Protein AF-A0A1F2TD31-F1 (afdb_monomer_lite)

Structure (mmCIF, N/CA/C/O backbone):
data_AF-A0A1F2TD31-F1
#
_entry.id   AF-A0A1F2TD31-F1
#
loop_
_atom_site.group_PDB
_atom_site.id
_atom_site.type_symbol
_atom_site.label_atom_id
_atom_site.label_alt_id
_atom_site.label_comp_id
_atom_site.label_asym_id
_atom_site.label_entity_id
_atom_site.label_seq_id
_atom_site.pdbx_PDB_ins_code
_atom_site.Cartn_x
_atom_site.Cartn_y
_atom_site.Cartn_z
_atom_site.occupancy
_atom_site.B_iso_or_equiv
_atom_site.auth_seq_id
_atom_site.auth_comp_id
_atom_site.auth_asym_id
_atom_site.auth_atom_id
_atom_site.pdbx_PDB_model_num
ATOM 1 N N . MET A 1 1 ? -26.743 19.523 2.102 1.00 40.31 1 MET A N 1
ATOM 2 C CA . MET A 1 1 ? -26.067 19.024 3.312 1.00 40.31 1 MET A CA 1
ATOM 3 C C . MET A 1 1 ? -25.714 17.594 2.961 1.00 40.31 1 MET A C 1
ATOM 5 O O . MET A 1 1 ? -26.632 16.819 2.747 1.00 40.31 1 MET A O 1
ATOM 9 N N . VAL A 1 2 ? -24.454 17.330 2.618 1.00 46.53 2 VAL A N 1
ATOM 10 C CA . VAL A 1 2 ? -24.025 15.978 2.235 1.00 46.53 2 VAL A CA 1
ATOM 11 C C . VAL A 1 2 ? -23.731 15.290 3.556 1.00 46.53 2 VAL A C 1
ATOM 13 O O . VAL A 1 2 ? -22.834 15.746 4.262 1.00 46.53 2 VAL A O 1
ATOM 16 N N . ASP A 1 3 ? -24.547 14.310 3.936 1.00 44.25 3 ASP A N 1
ATOM 17 C CA . ASP A 1 3 ? -24.239 13.458 5.081 1.00 4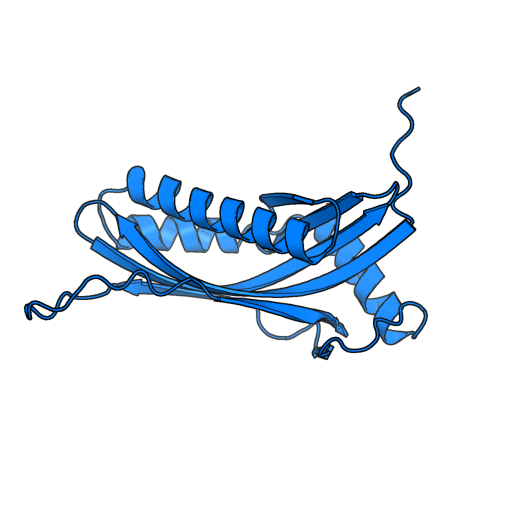4.25 3 ASP A CA 1
ATOM 18 C C . ASP A 1 3 ? -22.926 12.751 4.761 1.00 44.25 3 ASP A C 1
ATOM 20 O O . ASP A 1 3 ? -22.848 11.926 3.849 1.00 44.25 3 ASP A O 1
ATOM 24 N N . THR A 1 4 ? -21.859 13.156 5.443 1.00 50.69 4 THR A N 1
ATOM 25 C CA . THR A 1 4 ? -20.603 12.420 5.403 1.00 50.69 4 THR A CA 1
ATOM 26 C C . THR A 1 4 ? -20.882 11.070 6.061 1.00 50.69 4 THR A C 1
ATOM 28 O O . THR A 1 4 ? -21.328 11.074 7.212 1.00 50.69 4 THR A O 1
ATOM 31 N N . PRO A 1 5 ? -20.660 9.935 5.373 1.00 55.16 5 PRO A N 1
ATOM 32 C CA . PRO A 1 5 ? -20.854 8.625 5.978 1.00 55.16 5 PRO A CA 1
ATOM 33 C C . PRO A 1 5 ? -20.050 8.542 7.276 1.00 55.16 5 PRO A C 1
ATOM 35 O O . PRO A 1 5 ? -18.899 8.994 7.345 1.00 55.16 5 PRO A O 1
ATOM 38 N N . THR A 1 6 ? -20.682 8.036 8.333 1.00 57.16 6 THR A N 1
ATOM 39 C CA . THR A 1 6 ? -20.047 8.002 9.652 1.00 57.16 6 THR A CA 1
ATOM 40 C C . THR A 1 6 ? -19.147 6.775 9.688 1.00 57.16 6 THR A C 1
ATOM 42 O O . THR A 1 6 ? -19.596 5.652 9.906 1.00 57.16 6 THR A O 1
ATOM 45 N N . MET A 1 7 ? -17.857 6.983 9.428 1.00 67.00 7 MET A N 1
ATOM 46 C CA . MET A 1 7 ? -16.847 5.935 9.568 1.00 67.00 7 MET A CA 1
ATOM 47 C C . MET A 1 7 ? -16.665 5.642 11.059 1.00 67.00 7 MET A C 1
ATOM 49 O O . MET A 1 7 ? -16.053 6.417 11.793 1.00 67.00 7 MET A O 1
ATOM 53 N N . ASN A 1 8 ? -17.237 4.533 11.518 1.00 77.44 8 ASN A N 1
ATOM 54 C CA . ASN A 1 8 ? -17.338 4.199 12.938 1.00 77.44 8 ASN A CA 1
ATOM 55 C C . ASN A 1 8 ? -16.076 3.529 13.484 1.00 77.44 8 ASN A C 1
ATOM 57 O O . ASN A 1 8 ? -15.897 3.455 14.702 1.00 77.44 8 ASN A O 1
ATOM 61 N N . ARG A 1 9 ? -15.199 3.028 12.609 1.00 90.56 9 ARG A N 1
ATOM 62 C CA . ARG A 1 9 ? -13.981 2.340 13.030 1.00 90.56 9 ARG A CA 1
ATOM 63 C C . ARG A 1 9 ? -12.859 2.520 12.022 1.00 90.56 9 ARG A C 1
ATOM 65 O O . ARG A 1 9 ? -13.024 2.210 10.850 1.00 90.56 9 ARG A O 1
ATOM 72 N N . GLN A 1 10 ? -11.705 2.968 12.502 1.00 94.75 10 GLN A N 1
ATOM 73 C CA . GLN A 1 10 ? -10.478 3.089 11.720 1.00 94.75 10 GLN A CA 1
ATOM 74 C C . GLN A 1 10 ? -9.455 2.075 12.229 1.00 94.75 10 GLN A C 1
ATOM 76 O O . GLN A 1 10 ? -9.205 2.003 13.428 1.00 94.75 10 GLN A O 1
ATOM 81 N N . ILE A 1 11 ? -8.884 1.278 11.333 1.00 95.44 11 ILE A N 1
ATOM 82 C CA . ILE A 1 11 ? -7.982 0.171 11.643 1.00 95.44 11 ILE A CA 1
ATOM 83 C C . ILE A 1 11 ? -6.646 0.405 10.923 1.00 95.44 11 ILE A C 1
ATOM 85 O O . ILE A 1 11 ? -6.623 0.469 9.688 1.00 95.44 11 ILE A O 1
ATOM 89 N N . PRO A 1 12 ? -5.520 0.503 11.654 1.00 97.12 12 PRO A N 1
ATOM 90 C CA . PRO A 1 12 ? -4.225 0.740 11.043 1.00 97.12 12 PRO A CA 1
ATOM 91 C C . PRO A 1 12 ? -3.648 -0.592 10.559 1.00 97.12 12 PRO A C 1
ATOM 93 O O . PRO A 1 12 ? -3.314 -1.475 11.353 1.00 97.12 12 PRO A O 1
ATOM 96 N N . LEU A 1 13 ? -3.531 -0.759 9.245 1.00 96.12 13 LEU A N 1
ATOM 97 C CA . LEU A 1 13 ? -3.000 -1.978 8.648 1.00 96.12 13 LEU A CA 1
ATOM 98 C C . LEU A 1 13 ? -1.623 -1.734 8.030 1.00 96.12 13 LEU A C 1
ATOM 100 O O . LEU A 1 13 ? -1.326 -0.683 7.457 1.00 96.12 13 LEU A O 1
ATOM 104 N N . LEU A 1 14 ? -0.789 -2.760 8.110 1.00 95.44 14 LEU A N 1
ATOM 105 C CA . LEU A 1 14 ? 0.403 -2.927 7.292 1.00 95.44 14 LEU A CA 1
ATOM 106 C C . LEU A 1 14 ? 0.051 -3.932 6.203 1.00 95.44 14 LEU A C 1
ATOM 108 O O . LEU A 1 14 ? -0.589 -4.938 6.503 1.00 95.44 14 LEU A O 1
ATOM 112 N N . PHE A 1 15 ? 0.468 -3.690 4.962 1.00 93.25 15 PHE A N 1
ATOM 113 C CA . PHE A 1 15 ? 0.249 -4.635 3.867 1.00 93.25 15 PHE A CA 1
ATOM 114 C C . PHE A 1 15 ? 1.576 -5.055 3.248 1.00 93.25 15 PHE A C 1
ATOM 116 O O . PHE A 1 15 ? 2.471 -4.231 3.073 1.00 93.25 15 PHE A O 1
ATOM 123 N N . THR A 1 16 ? 1.694 -6.331 2.896 1.00 93.19 16 THR A N 1
ATOM 124 C CA . THR A 1 16 ? 2.776 -6.852 2.051 1.00 93.19 16 THR A CA 1
ATOM 125 C C . THR A 1 16 ? 2.223 -7.174 0.675 1.00 93.19 16 THR A C 1
ATOM 127 O O . THR A 1 16 ? 1.137 -7.725 0.592 1.00 93.19 16 THR A O 1
ATOM 130 N N . TYR A 1 17 ? 2.947 -6.863 -0.393 1.00 93.94 17 TYR A N 1
ATOM 131 C CA . TYR A 1 17 ? 2.593 -7.211 -1.768 1.00 93.94 17 TYR A CA 1
ATOM 132 C C . TYR A 1 17 ? 3.777 -7.905 -2.427 1.00 93.94 17 TYR A C 1
ATOM 134 O O . TYR A 1 17 ? 4.919 -7.484 -2.248 1.00 93.94 17 TYR A O 1
ATOM 142 N N . HIS A 1 18 ? 3.502 -8.952 -3.196 1.00 94.38 18 HIS A N 1
ATOM 143 C CA . HIS A 1 18 ? 4.491 -9.618 -4.030 1.00 94.38 18 HIS A CA 1
ATOM 144 C C . HIS A 1 18 ? 3.826 -10.080 -5.325 1.00 94.38 18 HIS A C 1
ATOM 146 O O . HIS A 1 18 ? 2.917 -10.915 -5.280 1.00 94.38 18 HIS A O 1
ATOM 152 N N . ASP A 1 19 ? 4.248 -9.524 -6.462 1.00 94.25 19 ASP A N 1
ATOM 153 C CA . ASP A 1 19 ? 3.732 -9.918 -7.776 1.00 94.25 19 ASP A CA 1
ATOM 154 C C . ASP A 1 19 ? 4.735 -9.687 -8.906 1.00 94.25 19 ASP A C 1
ATOM 156 O O . ASP A 1 19 ? 5.648 -8.864 -8.812 1.00 94.25 19 ASP A O 1
ATOM 160 N N . ARG A 1 20 ? 4.493 -10.374 -10.021 1.00 95.38 20 ARG A N 1
ATOM 161 C CA . ARG A 1 20 ? 5.177 -10.182 -11.292 1.00 95.38 20 ARG A CA 1
ATOM 162 C C . ARG A 1 20 ? 4.429 -9.171 -12.161 1.00 95.38 20 ARG A C 1
ATOM 164 O O . ARG A 1 20 ? 3.232 -9.297 -12.409 1.00 95.38 20 ARG A O 1
ATOM 171 N N . VAL A 1 21 ? 5.173 -8.226 -12.722 1.00 95.44 21 VAL A N 1
ATOM 172 C CA . VAL A 1 21 ? 4.690 -7.243 -13.696 1.00 95.44 21 VAL A CA 1
ATOM 173 C C . VAL A 1 21 ? 5.462 -7.424 -14.999 1.00 95.44 21 VAL A C 1
ATOM 175 O O . VAL A 1 21 ? 6.691 -7.478 -15.005 1.00 95.44 21 VAL A O 1
ATOM 178 N N . VAL A 1 22 ? 4.742 -7.547 -16.112 1.00 95.06 22 VAL A N 1
ATOM 179 C CA . VAL A 1 22 ? 5.332 -7.674 -17.451 1.00 95.06 22 VAL A CA 1
ATOM 180 C C . VAL A 1 22 ? 5.198 -6.332 -18.156 1.00 95.06 22 VAL A C 1
ATOM 182 O O . VAL A 1 22 ? 4.084 -5.839 -18.322 1.00 95.06 22 VAL A O 1
ATOM 185 N N . GLY A 1 23 ? 6.329 -5.748 -18.546 1.00 93.50 23 GLY A N 1
ATOM 186 C CA . GLY A 1 23 ? 6.385 -4.515 -19.325 1.00 93.50 23 GLY A CA 1
ATOM 187 C C . GLY A 1 23 ? 6.891 -4.751 -20.745 1.00 93.50 23 GLY A C 1
ATOM 188 O O . GLY A 1 23 ? 7.084 -5.887 -21.187 1.00 93.50 23 GLY A O 1
ATOM 189 N N . MET A 1 24 ? 7.123 -3.666 -21.483 1.00 91.12 24 MET A N 1
ATOM 190 C CA . MET A 1 24 ? 7.646 -3.742 -22.849 1.00 91.12 24 MET A CA 1
ATOM 191 C C . MET A 1 24 ? 9.127 -4.139 -22.844 1.00 91.12 24 MET A C 1
ATOM 193 O O . MET A 1 24 ? 10.006 -3.299 -22.691 1.00 91.12 24 MET A O 1
ATOM 197 N N . GLY A 1 25 ? 9.405 -5.432 -23.027 1.00 89.94 25 GLY A N 1
ATOM 198 C CA . GLY A 1 25 ? 10.775 -5.949 -23.130 1.00 89.94 25 GLY A CA 1
ATOM 199 C C . GLY A 1 25 ? 11.454 -6.259 -21.794 1.00 89.94 25 GLY A C 1
ATOM 200 O O . GLY A 1 25 ? 12.630 -6.608 -21.794 1.00 89.94 25 GLY A O 1
ATOM 201 N N . PHE A 1 26 ? 10.726 -6.190 -20.677 1.00 93.75 26 PHE A N 1
ATOM 202 C CA . PHE A 1 26 ? 11.216 -6.601 -19.361 1.00 93.75 26 PHE A CA 1
ATOM 203 C C . PHE A 1 26 ? 10.133 -7.344 -18.573 1.00 93.75 26 PHE A C 1
ATOM 205 O O . PHE A 1 26 ? 8.933 -7.231 -18.828 1.00 93.75 26 PHE A O 1
ATOM 212 N N . THR A 1 27 ? 10.564 -8.112 -17.581 1.00 95.75 27 THR A N 1
ATOM 213 C CA . THR A 1 27 ? 9.697 -8.684 -16.550 1.00 95.75 27 THR A CA 1
ATOM 214 C C . THR A 1 27 ? 10.274 -8.284 -15.206 1.00 95.75 27 THR A C 1
ATOM 216 O O . THR A 1 27 ? 11.469 -8.449 -14.986 1.00 95.75 27 THR A O 1
ATOM 219 N N . ALA A 1 28 ? 9.442 -7.755 -14.319 1.00 95.94 28 ALA A N 1
ATOM 220 C CA . ALA A 1 28 ? 9.843 -7.326 -12.989 1.00 95.94 28 ALA A CA 1
ATOM 221 C C . ALA A 1 28 ? 9.076 -8.106 -11.920 1.00 95.94 28 ALA A C 1
ATOM 223 O O . ALA A 1 28 ? 7.910 -8.454 -12.113 1.00 95.94 28 ALA A O 1
ATOM 224 N N . VAL A 1 29 ? 9.715 -8.355 -10.783 1.00 96.88 29 VAL A N 1
ATOM 225 C CA . VAL A 1 29 ? 9.037 -8.737 -9.541 1.00 96.88 29 VAL A CA 1
ATOM 226 C C . VAL A 1 29 ? 9.012 -7.522 -8.635 1.00 96.88 29 VAL A C 1
ATOM 228 O O . VAL A 1 29 ? 10.049 -6.915 -8.386 1.00 96.88 29 VAL A O 1
ATOM 231 N N . VAL A 1 30 ? 7.827 -7.169 -8.148 1.00 96.75 30 VAL A N 1
ATOM 232 C CA . VAL A 1 30 ? 7.632 -6.076 -7.198 1.00 96.75 30 VAL A CA 1
ATOM 233 C C . VAL A 1 30 ? 7.298 -6.680 -5.846 1.00 96.75 30 VAL A C 1
ATOM 235 O O . VAL A 1 30 ? 6.287 -7.368 -5.707 1.00 96.75 30 VAL A O 1
ATOM 238 N N . SER A 1 31 ? 8.140 -6.398 -4.856 1.00 96.75 31 SER A N 1
ATOM 239 C CA . SER A 1 31 ? 7.897 -6.715 -3.451 1.00 96.75 31 SER A CA 1
ATOM 240 C C . SER A 1 31 ? 7.742 -5.418 -2.677 1.00 96.75 31 SER A C 1
ATOM 242 O O . SER A 1 31 ? 8.635 -4.575 -2.716 1.00 96.75 31 SER A O 1
ATOM 244 N N . SER A 1 32 ? 6.641 -5.238 -1.960 1.00 95.31 32 SER A N 1
ATOM 245 C CA . SER A 1 32 ? 6.446 -4.038 -1.154 1.00 95.31 32 SER A CA 1
ATOM 246 C C . SER A 1 32 ? 5.873 -4.340 0.215 1.00 95.31 32 SER A C 1
ATOM 248 O O . SER A 1 32 ? 5.148 -5.313 0.413 1.00 95.31 32 SER A O 1
ATOM 250 N N . TYR A 1 33 ? 6.183 -3.467 1.160 1.00 95.81 33 TYR A N 1
ATOM 251 C CA . TYR A 1 33 ? 5.640 -3.488 2.503 1.00 95.81 33 TYR A CA 1
ATOM 252 C C . TYR A 1 33 ? 5.277 -2.059 2.878 1.00 95.81 33 TYR A C 1
ATOM 254 O O . TYR A 1 33 ? 6.167 -1.223 3.021 1.00 95.81 33 TYR A O 1
ATOM 262 N N . GLY A 1 34 ? 3.977 -1.776 2.959 1.00 96.12 34 GLY A N 1
ATOM 263 C CA . GLY A 1 34 ? 3.415 -0.426 3.041 1.00 96.12 34 GLY A CA 1
ATOM 264 C C . GLY A 1 34 ? 2.374 -0.274 4.147 1.00 96.12 34 GLY A C 1
ATOM 265 O O . GLY A 1 34 ? 2.218 -1.172 4.981 1.00 96.12 34 GLY A O 1
ATOM 266 N N . ARG A 1 35 ? 1.691 0.874 4.173 1.00 97.00 35 ARG A N 1
ATOM 267 C CA . ARG A 1 35 ? 0.667 1.237 5.168 1.00 97.00 35 ARG A CA 1
ATOM 268 C C . ARG A 1 35 ? -0.658 1.509 4.473 1.00 97.00 35 ARG A C 1
ATOM 270 O O . ARG A 1 35 ? -0.689 2.210 3.461 1.00 97.00 35 ARG A O 1
ATOM 277 N N . VAL A 1 36 ? -1.738 0.994 5.047 1.00 97.50 36 VAL A N 1
ATOM 278 C CA . VAL A 1 36 ? -3.106 1.333 4.646 1.00 97.50 36 VAL A CA 1
ATOM 279 C C . VAL A 1 36 ? -3.976 1.549 5.877 1.00 97.50 36 VAL A C 1
ATOM 281 O O . VAL A 1 36 ? -3.731 0.980 6.941 1.00 97.50 36 VAL A O 1
ATOM 284 N N . LEU A 1 37 ? -4.996 2.379 5.727 1.00 97.12 37 LEU A N 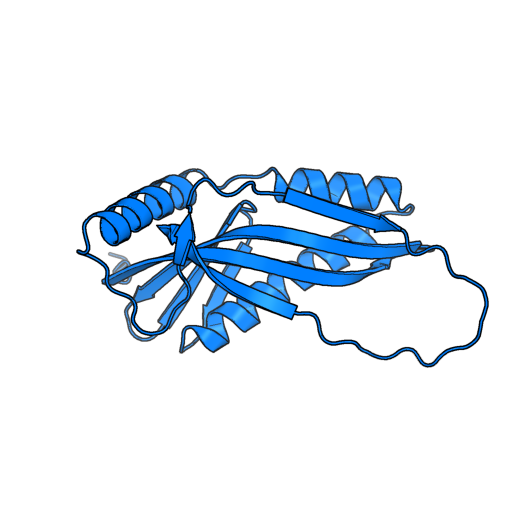1
ATOM 285 C CA . LEU A 1 37 ? -6.023 2.619 6.725 1.00 97.12 37 LEU A CA 1
ATOM 286 C C . LEU A 1 37 ? -7.309 1.938 6.269 1.00 97.12 37 LEU A C 1
ATOM 288 O O . LEU A 1 37 ? -7.850 2.295 5.226 1.00 97.12 37 LEU A O 1
ATOM 292 N N . ALA A 1 38 ? -7.797 0.975 7.044 1.00 96.44 38 ALA A N 1
ATOM 293 C CA . ALA A 1 38 ? -9.141 0.451 6.851 1.00 96.44 38 ALA A CA 1
ATOM 294 C C . ALA A 1 38 ? -10.141 1.319 7.624 1.00 96.44 38 ALA A C 1
ATOM 296 O O . ALA A 1 38 ? -9.910 1.621 8.792 1.00 96.44 38 ALA A O 1
ATOM 297 N N . ALA A 1 39 ? -11.235 1.721 6.989 1.00 95.50 39 ALA A N 1
ATOM 298 C CA . ALA A 1 39 ? -12.327 2.464 7.599 1.00 95.50 39 ALA A CA 1
ATOM 299 C C . ALA A 1 39 ? -13.639 1.701 7.384 1.00 95.50 39 ALA A C 1
ATOM 301 O O . ALA A 1 39 ? -14.009 1.414 6.249 1.00 95.50 39 ALA A O 1
ATOM 302 N N . GLU A 1 40 ? -14.319 1.352 8.472 1.00 93.62 40 GLU A N 1
ATOM 303 C CA . GLU A 1 40 ? -15.591 0.626 8.460 1.00 93.62 40 GLU A CA 1
ATOM 304 C C . GLU A 1 40 ? -16.720 1.588 8.860 1.00 93.62 40 GLU A C 1
ATOM 306 O O . GLU A 1 40 ? -16.657 2.228 9.918 1.00 93.62 40 GLU A O 1
ATOM 311 N N . GLY A 1 41 ? -17.763 1.685 8.036 1.00 89.50 41 GLY A N 1
ATOM 312 C CA . GLY A 1 41 ? -18.917 2.554 8.271 1.00 89.50 41 GLY A CA 1
ATOM 313 C C . GLY A 1 41 ? -20.055 2.247 7.303 1.00 89.50 41 GLY A C 1
ATOM 314 O O . GLY A 1 41 ? -19.814 1.835 6.177 1.00 89.50 41 GLY A O 1
ATOM 315 N N . ASP A 1 42 ? -21.302 2.405 7.750 1.00 85.69 42 ASP A N 1
ATOM 316 C CA . ASP A 1 42 ? -22.500 2.324 6.896 1.00 85.69 42 ASP A CA 1
ATOM 317 C C . ASP A 1 42 ? -22.633 1.044 6.036 1.00 85.69 42 ASP A C 1
ATOM 319 O O . ASP A 1 42 ? -23.248 1.046 4.973 1.00 85.69 42 ASP A O 1
ATOM 323 N N . GLY A 1 43 ? -22.092 -0.080 6.525 1.00 88.00 43 GLY A N 1
ATOM 324 C CA . GLY A 1 43 ? -22.136 -1.375 5.833 1.00 88.00 43 GLY A CA 1
ATOM 325 C C . GLY A 1 43 ? -21.104 -1.536 4.713 1.00 88.00 43 GLY A C 1
ATOM 326 O O . GLY A 1 43 ? -21.174 -2.512 3.971 1.00 88.00 43 GLY A O 1
ATOM 327 N N . GLU A 1 44 ? -20.153 -0.611 4.602 1.00 94.38 44 GLU A N 1
ATOM 328 C CA . GLU A 1 44 ? -19.048 -0.651 3.649 1.00 94.38 44 GLU A CA 1
ATOM 329 C C . GLU A 1 44 ? -17.705 -0.573 4.388 1.00 94.38 44 GLU A C 1
ATOM 331 O O . GLU A 1 44 ? -17.577 0.002 5.476 1.00 94.38 44 GLU A O 1
ATOM 336 N N . VAL A 1 45 ? -16.680 -1.166 3.783 1.00 95.69 45 VAL A N 1
ATOM 337 C CA . VAL A 1 45 ? -15.299 -1.068 4.241 1.00 95.69 45 VAL A CA 1
ATOM 338 C C . VAL A 1 45 ? -14.472 -0.402 3.161 1.00 95.69 45 VAL A C 1
ATOM 340 O O . VAL A 1 45 ? -14.434 -0.867 2.026 1.00 95.69 45 VAL A O 1
ATOM 343 N N . TRP A 1 46 ? -13.774 0.664 3.529 1.00 96.88 46 TRP A N 1
ATOM 344 C CA . TRP A 1 46 ? -12.822 1.364 2.679 1.00 96.88 46 TRP A CA 1
ATOM 345 C C . TRP A 1 46 ? -11.395 1.048 3.107 1.00 96.88 46 TRP A C 1
ATOM 347 O O . TRP A 1 46 ? -11.083 1.055 4.293 1.00 96.88 46 TRP A O 1
ATOM 357 N N . ILE A 1 47 ? -10.508 0.812 2.145 1.00 97.44 47 ILE A N 1
ATOM 358 C CA . ILE A 1 47 ? -9.061 0.748 2.347 1.00 97.44 47 ILE A CA 1
ATOM 359 C C . ILE A 1 47 ? -8.441 1.958 1.663 1.00 97.44 47 ILE A C 1
ATOM 361 O O . ILE A 1 47 ? -8.498 2.085 0.439 1.00 97.44 47 ILE A O 1
ATOM 365 N N . TYR A 1 48 ? -7.811 2.821 2.451 1.00 97.38 48 TYR A N 1
ATOM 366 C CA . TYR A 1 48 ? -7.089 3.991 1.975 1.00 97.38 48 TYR A CA 1
ATOM 367 C C . TYR A 1 48 ? -5.583 3.761 2.048 1.00 97.38 48 TYR A C 1
ATOM 369 O O . TYR A 1 48 ? -5.040 3.369 3.082 1.00 97.38 48 TYR A O 1
ATOM 377 N N . GLY A 1 49 ? -4.890 4.037 0.950 1.00 97.19 49 GLY A N 1
ATOM 378 C CA . GLY A 1 49 ? -3.440 4.075 0.895 1.00 97.19 49 GLY A CA 1
ATOM 379 C C . GLY A 1 49 ? -2.889 5.160 1.815 1.00 97.19 49 GLY A C 1
ATOM 380 O O . GLY A 1 49 ? -3.330 6.309 1.769 1.00 97.19 49 GLY A O 1
ATOM 381 N N . VAL A 1 50 ? -1.921 4.796 2.652 1.00 97.38 50 VAL A N 1
ATOM 382 C CA . VAL A 1 50 ? -1.124 5.750 3.436 1.00 97.38 50 VAL A CA 1
ATOM 383 C C . VAL A 1 50 ? 0.254 5.861 2.802 1.00 97.38 50 VAL A C 1
ATOM 385 O O . VAL A 1 50 ? 0.691 6.956 2.468 1.00 97.38 50 VAL A O 1
ATOM 388 N N . GLU A 1 51 ? 0.902 4.716 2.583 1.00 96.44 51 GLU A N 1
ATOM 389 C CA . GLU A 1 51 ? 2.191 4.595 1.903 1.00 96.44 51 GLU A CA 1
ATOM 390 C C . GLU A 1 51 ? 2.199 3.279 1.106 1.00 96.44 51 GLU A C 1
ATOM 392 O O . GLU A 1 51 ? 2.369 2.206 1.704 1.00 96.44 51 GLU A O 1
ATOM 397 N N . PRO A 1 52 ? 1.941 3.329 -0.214 1.00 96.25 52 PRO A N 1
ATOM 398 C CA . PRO A 1 52 ? 1.650 4.528 -1.009 1.00 96.25 52 PRO A CA 1
ATOM 399 C C . PRO A 1 52 ? 0.264 5.121 -0.730 1.00 96.25 52 PRO A C 1
ATOM 401 O O . PRO A 1 52 ? -0.675 4.403 -0.387 1.00 96.25 52 PRO A O 1
ATOM 404 N N . GLY A 1 53 ? 0.136 6.431 -0.931 1.00 93.38 53 GLY A N 1
ATOM 405 C CA . GLY A 1 53 ? -1.059 7.221 -0.640 1.00 93.38 53 GLY A CA 1
ATOM 406 C C . GLY A 1 53 ? -2.129 7.270 -1.738 1.00 93.38 53 GLY A C 1
ATOM 407 O O . GLY A 1 53 ? -3.302 7.509 -1.458 1.00 93.38 53 GLY A O 1
ATOM 408 N N . GLY A 1 54 ? -1.740 7.060 -2.998 1.00 90.69 54 GLY A N 1
ATOM 409 C CA . GLY A 1 54 ? -2.571 7.348 -4.176 1.00 90.69 54 GLY A CA 1
ATOM 410 C C . GLY A 1 54 ? -3.636 6.306 -4.540 1.00 90.69 54 GLY A C 1
ATOM 411 O O . GLY A 1 54 ? -4.095 6.297 -5.679 1.00 90.69 54 GLY A O 1
ATOM 412 N N . ILE A 1 55 ? -4.003 5.398 -3.630 1.00 95.38 55 ILE A N 1
ATOM 413 C CA . ILE A 1 55 ? -4.966 4.319 -3.900 1.00 95.38 55 ILE A CA 1
ATOM 414 C C . ILE A 1 55 ? -6.047 4.313 -2.828 1.00 95.38 55 ILE A C 1
ATOM 416 O O . ILE A 1 55 ? -5.754 4.401 -1.641 1.00 95.38 55 ILE A O 1
ATOM 420 N N . ALA A 1 56 ? -7.291 4.124 -3.252 1.00 96.50 56 ALA A N 1
ATOM 421 C CA . ALA A 1 56 ? -8.381 3.719 -2.382 1.00 96.50 56 ALA A CA 1
ATOM 422 C C . ALA A 1 56 ? -9.190 2.608 -3.057 1.00 96.50 56 ALA A C 1
ATOM 424 O O . ALA A 1 56 ? -9.205 2.494 -4.288 1.00 96.50 56 ALA A O 1
ATOM 425 N N . ALA A 1 57 ? -9.846 1.782 -2.255 1.00 97.44 57 ALA A N 1
ATOM 426 C CA . ALA A 1 57 ? -10.825 0.811 -2.721 1.00 97.44 57 ALA A CA 1
ATOM 427 C C . ALA A 1 57 ? -11.838 0.531 -1.615 1.00 97.44 57 ALA A C 1
ATOM 429 O O . ALA A 1 57 ? -11.537 0.756 -0.443 1.00 97.44 57 ALA A O 1
ATOM 430 N N . SER A 1 58 ? -13.005 0.020 -1.984 1.00 97.25 58 SER A N 1
ATOM 431 C CA . SER A 1 58 ? -14.027 -0.390 -1.032 1.00 97.25 58 SER A CA 1
ATOM 432 C C . SER A 1 58 ? -14.569 -1.782 -1.333 1.00 97.25 58 SER A C 1
ATOM 434 O O . SER A 1 58 ? -14.285 -2.362 -2.383 1.00 97.25 58 SER A O 1
ATOM 436 N N . GLY A 1 59 ? -15.305 -2.327 -0.372 1.00 96.56 59 GLY A N 1
ATOM 437 C CA . GLY A 1 59 ? -16.008 -3.598 -0.467 1.00 96.56 59 GLY A CA 1
ATOM 438 C C . GLY A 1 59 ? -17.066 -3.712 0.626 1.00 96.56 59 GLY A C 1
ATOM 439 O O . GLY A 1 59 ? -17.091 -2.920 1.569 1.00 96.56 59 GLY A O 1
ATOM 440 N N . SER A 1 60 ? -17.941 -4.707 0.507 1.00 95.06 60 SER A N 1
ATOM 441 C CA . SER A 1 60 ? -18.995 -4.973 1.495 1.00 95.06 60 SER A CA 1
ATOM 442 C C . SER A 1 60 ? -18.456 -5.563 2.803 1.00 95.06 60 SER A C 1
ATOM 444 O O . SER A 1 60 ? -19.118 -5.508 3.839 1.00 95.06 60 SER A O 1
ATOM 446 N N . ASP A 1 61 ? -17.233 -6.096 2.773 1.00 93.25 61 ASP A N 1
ATOM 447 C CA . ASP A 1 61 ? -16.512 -6.601 3.935 1.00 93.25 61 ASP A CA 1
ATOM 448 C C . ASP A 1 61 ? -14.994 -6.311 3.836 1.00 93.25 61 ASP A C 1
ATOM 450 O O . ASP A 1 61 ? -14.492 -5.936 2.766 1.00 93.25 61 ASP A O 1
ATOM 454 N N . PRO A 1 62 ? -14.220 -6.477 4.932 1.00 90.94 62 PRO A N 1
ATOM 455 C CA . PRO A 1 62 ? -12.786 -6.180 4.931 1.00 90.94 62 PRO A CA 1
ATOM 456 C C . PRO A 1 62 ? -11.963 -6.995 3.928 1.00 90.94 62 PRO A C 1
ATOM 458 O O . PRO A 1 62 ? -10.924 -6.527 3.458 1.00 90.94 62 PRO A O 1
ATOM 461 N N . LYS A 1 63 ? -12.391 -8.221 3.612 1.00 91.19 63 LYS A N 1
ATOM 462 C CA . LYS A 1 63 ? -11.691 -9.087 2.664 1.00 91.19 63 LYS A CA 1
ATOM 463 C C . LYS A 1 63 ? -11.901 -8.574 1.244 1.00 91.19 63 LYS A C 1
ATOM 465 O O . LYS A 1 63 ? -10.918 -8.413 0.524 1.00 91.19 63 LYS A O 1
ATOM 470 N N . GLU A 1 64 ? -13.142 -8.282 0.867 1.00 95.12 64 GLU A N 1
ATOM 471 C CA . GLU A 1 64 ? -13.474 -7.724 -0.445 1.00 95.12 64 GLU A CA 1
ATOM 472 C C . GLU A 1 64 ? -12.760 -6.384 -0.668 1.00 95.12 64 GLU A C 1
ATOM 474 O O . GLU A 1 64 ? -12.119 -6.189 -1.701 1.00 95.12 64 GLU A O 1
ATOM 479 N N . ALA A 1 65 ? -12.768 -5.498 0.332 1.00 95.69 65 ALA A N 1
ATOM 480 C CA . ALA A 1 65 ? -12.101 -4.202 0.237 1.00 95.69 65 ALA A CA 1
ATOM 481 C C . ALA A 1 65 ? -10.574 -4.338 0.054 1.00 95.69 65 ALA A C 1
ATOM 483 O O . ALA A 1 65 ? -9.963 -3.601 -0.726 1.00 95.69 65 ALA A O 1
ATOM 484 N N . LEU A 1 66 ? -9.940 -5.312 0.721 1.00 93.06 66 LEU A N 1
ATOM 485 C CA . LEU A 1 66 ? -8.510 -5.596 0.560 1.00 93.06 66 LEU A CA 1
ATOM 486 C C . LEU A 1 66 ? -8.183 -6.225 -0.805 1.00 93.06 66 LEU A C 1
ATOM 488 O O . LEU A 1 66 ? -7.156 -5.894 -1.404 1.00 93.06 66 LEU A O 1
ATOM 492 N N . GLU A 1 67 ? -9.038 -7.115 -1.313 1.00 93.94 67 GLU A N 1
ATOM 493 C CA . GLU A 1 67 ? -8.909 -7.689 -2.659 1.00 93.94 67 GLU A CA 1
ATOM 494 C C . GLU A 1 67 ? -9.050 -6.606 -3.740 1.00 93.94 67 GLU A C 1
ATOM 496 O O . GLU A 1 67 ? -8.233 -6.548 -4.665 1.00 93.94 67 GLU A O 1
ATOM 501 N N . ALA A 1 68 ? -10.012 -5.695 -3.582 1.00 96.56 68 ALA A N 1
ATOM 502 C CA . ALA A 1 68 ? -10.195 -4.544 -4.459 1.00 96.56 68 ALA A CA 1
ATOM 503 C C . ALA A 1 68 ? -8.996 -3.579 -4.398 1.00 96.56 68 ALA A C 1
ATOM 505 O O . ALA A 1 68 ? -8.486 -3.154 -5.438 1.00 96.56 68 ALA A O 1
ATOM 506 N N . PHE A 1 69 ? -8.473 -3.291 -3.200 1.00 96.31 69 PHE A N 1
ATOM 507 C CA . PHE A 1 69 ? -7.266 -2.473 -3.030 1.00 96.31 69 PHE A CA 1
ATOM 508 C C . PHE A 1 69 ? -6.069 -3.085 -3.758 1.00 96.31 69 PHE A C 1
ATOM 510 O O . PHE A 1 69 ? -5.353 -2.401 -4.493 1.00 96.31 69 PHE A O 1
ATOM 517 N N . ARG A 1 70 ? -5.875 -4.398 -3.601 1.00 93.31 70 ARG A N 1
ATOM 518 C CA . ARG A 1 70 ? -4.820 -5.141 -4.286 1.00 93.31 70 ARG A CA 1
ATOM 519 C C . ARG A 1 70 ? -4.969 -5.057 -5.802 1.00 93.31 70 ARG A C 1
ATOM 521 O O . ARG A 1 70 ? -3.974 -4.828 -6.485 1.00 93.31 70 ARG A O 1
ATOM 528 N N . LEU A 1 71 ? -6.180 -5.241 -6.327 1.00 95.31 71 LEU A N 1
ATOM 529 C CA . LEU A 1 71 ? -6.439 -5.127 -7.760 1.00 95.31 71 LEU A CA 1
ATOM 530 C C . LEU A 1 71 ? -6.065 -3.730 -8.276 1.00 95.31 71 LEU A C 1
ATOM 532 O O . LEU A 1 71 ? -5.376 -3.622 -9.291 1.00 95.31 71 LEU A O 1
ATOM 536 N N . ASN A 1 72 ? -6.444 -2.675 -7.552 1.00 97.00 72 ASN A N 1
ATOM 537 C CA . ASN A 1 72 ? -6.087 -1.300 -7.900 1.00 97.00 72 ASN A CA 1
ATOM 538 C C . ASN A 1 72 ? -4.568 -1.080 -7.872 1.00 97.00 72 ASN A C 1
ATOM 540 O O . ASN A 1 72 ? -4.018 -0.526 -8.823 1.00 97.00 72 ASN A O 1
ATOM 544 N N . PHE A 1 73 ? -3.874 -1.584 -6.849 1.00 96.00 73 PHE A N 1
ATOM 545 C CA . PHE A 1 73 ? -2.412 -1.530 -6.763 1.00 96.00 73 PHE A CA 1
ATOM 546 C C . PHE A 1 73 ? -1.742 -2.225 -7.954 1.00 96.00 73 PHE A C 1
ATOM 548 O O . PHE A 1 73 ? -0.890 -1.641 -8.624 1.00 96.00 73 PHE A O 1
ATOM 555 N N . THR A 1 74 ? -2.167 -3.448 -8.284 1.00 95.69 74 THR A N 1
ATOM 556 C CA . THR A 1 74 ? -1.662 -4.184 -9.451 1.00 95.69 74 THR A CA 1
ATOM 557 C C . THR A 1 74 ? -1.932 -3.432 -10.757 1.00 95.69 74 THR A C 1
ATOM 559 O O . THR A 1 74 ? -1.069 -3.405 -11.636 1.00 95.69 74 THR A O 1
ATOM 562 N N . ASN A 1 75 ? -3.097 -2.799 -10.899 1.00 96.62 75 ASN A N 1
ATOM 563 C CA . ASN A 1 75 ? -3.441 -2.028 -12.092 1.00 96.62 75 ASN A CA 1
ATOM 564 C C . ASN A 1 75 ? -2.557 -0.786 -12.257 1.00 96.62 75 ASN A C 1
ATOM 566 O O . ASN A 1 75 ? -2.110 -0.530 -13.372 1.00 96.62 75 ASN A O 1
ATOM 570 N N . VAL A 1 76 ? -2.233 -0.075 -11.171 1.00 97.25 76 VAL A N 1
ATOM 571 C CA . VAL A 1 76 ? -1.276 1.048 -11.199 1.00 97.25 76 VAL A CA 1
ATOM 572 C C . VAL A 1 76 ? 0.094 0.582 -11.698 1.00 97.25 76 VAL A C 1
ATOM 574 O O . VAL A 1 76 ? 0.660 1.183 -12.610 1.00 97.25 76 VAL A O 1
ATOM 577 N N . LEU A 1 77 ? 0.608 -0.536 -11.175 1.00 97.38 77 LEU A N 1
ATOM 578 C CA . LEU A 1 77 ? 1.893 -1.076 -11.628 1.00 97.38 77 LEU A CA 1
ATOM 579 C C . LEU A 1 77 ? 1.868 -1.479 -13.109 1.00 97.38 77 LEU A C 1
ATOM 581 O O . LEU A 1 77 ? 2.824 -1.230 -13.841 1.00 97.38 77 LEU A O 1
ATOM 585 N N . ARG A 1 78 ? 0.776 -2.094 -13.575 1.00 97.06 78 ARG A N 1
ATOM 586 C CA . ARG A 1 78 ? 0.612 -2.453 -14.993 1.00 97.06 78 ARG A CA 1
ATOM 587 C C . ARG A 1 78 ? 0.541 -1.220 -15.889 1.00 97.06 78 ARG A C 1
ATOM 589 O O . ARG A 1 78 ? 1.136 -1.221 -16.963 1.00 97.06 78 ARG A O 1
ATOM 596 N N . ASP A 1 79 ? -0.140 -0.171 -15.443 1.00 97.94 79 ASP A N 1
ATOM 597 C CA . ASP A 1 79 ? -0.214 1.102 -16.155 1.00 97.94 79 ASP A CA 1
ATOM 598 C C . ASP A 1 79 ? 1.178 1.740 -16.294 1.00 97.94 79 ASP A C 1
ATOM 600 O O . ASP A 1 79 ? 1.574 2.090 -17.407 1.00 97.94 79 ASP A O 1
ATOM 604 N N . PHE A 1 80 ? 1.984 1.769 -15.226 1.00 97.81 80 PHE A N 1
ATOM 605 C C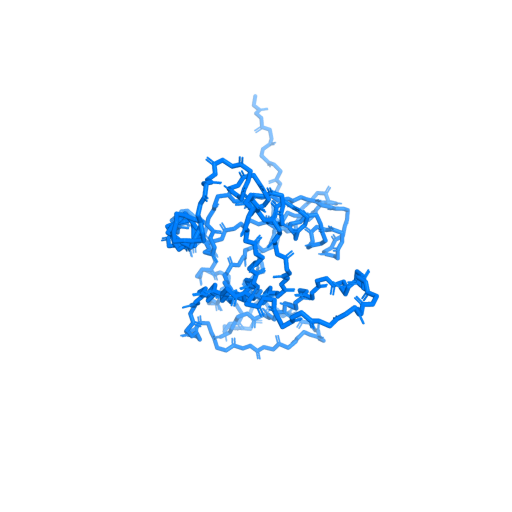A . PHE A 1 80 ? 3.386 2.202 -15.310 1.00 97.81 80 PHE A CA 1
ATOM 606 C C . PHE A 1 80 ? 4.188 1.368 -16.308 1.00 97.81 80 PHE A C 1
ATOM 608 O O . PHE A 1 80 ? 4.842 1.926 -17.187 1.00 97.81 80 PHE A O 1
ATOM 615 N N . ALA A 1 81 ? 4.096 0.038 -16.224 1.00 97.31 81 ALA A N 1
ATOM 616 C CA . ALA A 1 81 ? 4.813 -0.868 -17.117 1.00 97.31 81 ALA A CA 1
ATOM 617 C C . ALA A 1 81 ? 4.414 -0.704 -18.596 1.00 97.31 81 ALA A C 1
ATOM 619 O O . ALA A 1 81 ? 5.233 -0.955 -19.479 1.00 97.31 81 ALA A O 1
ATOM 620 N N . SER A 1 82 ? 3.181 -0.265 -18.871 1.00 96.81 82 SER A N 1
ATOM 621 C CA . SER A 1 82 ? 2.695 0.012 -20.229 1.00 96.81 82 SER A CA 1
ATOM 622 C C . SER A 1 82 ? 3.199 1.338 -20.814 1.00 96.81 82 SER A C 1
ATOM 624 O O . SER A 1 82 ? 3.195 1.515 -22.031 1.00 96.81 82 SER A O 1
ATOM 626 N N . LYS A 1 83 ? 3.632 2.274 -19.958 1.00 96.75 83 LYS A N 1
ATOM 627 C CA . LYS A 1 83 ? 4.038 3.638 -20.339 1.00 96.75 83 LYS A CA 1
ATOM 628 C C . LYS A 1 83 ? 5.543 3.801 -20.542 1.00 96.75 83 LYS A C 1
ATOM 630 O O . LYS A 1 83 ? 5.968 4.786 -21.140 1.00 96.75 83 LYS A O 1
ATOM 635 N N . VAL A 1 84 ? 6.336 2.855 -20.053 1.00 97.38 84 VAL A N 1
ATOM 636 C CA . VAL A 1 84 ? 7.803 2.915 -20.039 1.00 97.38 84 VAL A CA 1
ATOM 637 C C . VAL A 1 84 ? 8.421 1.884 -20.971 1.00 97.38 84 VAL A C 1
ATOM 639 O O . VAL A 1 84 ? 7.821 0.852 -21.273 1.00 97.38 84 VAL A O 1
ATOM 642 N N . ARG A 1 85 ? 9.640 2.160 -21.443 1.00 94.75 85 ARG A N 1
ATOM 643 C CA . ARG A 1 85 ? 10.335 1.297 -22.421 1.00 94.75 85 ARG A CA 1
ATOM 644 C C . ARG A 1 85 ? 11.450 0.454 -21.820 1.00 94.75 85 ARG A C 1
ATOM 646 O O . ARG A 1 85 ? 12.044 -0.358 -22.525 1.00 94.75 85 ARG A O 1
ATOM 653 N N . SER A 1 86 ? 11.768 0.673 -20.551 1.00 96.31 86 SER A N 1
ATOM 654 C CA . SER A 1 86 ? 12.873 0.011 -19.875 1.00 96.31 86 SER A CA 1
ATOM 655 C C . SER A 1 86 ? 12.514 -0.336 -18.436 1.00 96.31 86 SER A C 1
ATOM 657 O O . SER A 1 86 ? 11.676 0.314 -17.807 1.00 96.31 86 SER A O 1
ATOM 659 N N . PHE A 1 87 ? 13.191 -1.355 -17.906 1.00 96.69 87 PHE A N 1
ATOM 660 C CA . PHE A 1 87 ? 13.092 -1.728 -16.499 1.00 96.69 87 PHE A CA 1
ATOM 661 C C . PHE A 1 87 ? 13.453 -0.557 -15.572 1.00 96.69 87 PHE A C 1
ATOM 663 O O . PHE A 1 87 ? 12.754 -0.311 -14.598 1.00 96.69 87 PHE A O 1
ATOM 670 N N . THR A 1 88 ? 14.501 0.203 -15.896 1.00 97.75 88 THR A N 1
ATOM 671 C CA . THR A 1 88 ? 14.962 1.331 -15.072 1.00 97.75 88 THR A CA 1
ATOM 672 C C . THR A 1 88 ? 13.916 2.441 -14.957 1.00 97.75 88 THR A C 1
ATOM 674 O O . THR A 1 88 ? 13.704 2.975 -13.872 1.00 97.75 88 THR A O 1
ATOM 677 N N . GLU A 1 89 ? 13.223 2.779 -16.049 1.00 97.94 89 GLU A N 1
ATOM 678 C CA . GLU A 1 89 ? 12.109 3.738 -16.004 1.00 97.94 89 GLU A CA 1
ATOM 679 C C . GLU A 1 89 ? 10.942 3.210 -15.157 1.00 97.94 89 GLU A C 1
ATOM 681 O O . GLU A 1 89 ? 10.356 3.959 -14.375 1.00 97.94 89 GLU A O 1
ATOM 686 N N . PHE A 1 90 ? 10.620 1.918 -15.287 1.00 98.38 90 PHE A N 1
ATOM 687 C CA . PHE A 1 90 ? 9.587 1.272 -14.479 1.00 98.38 90 PHE A CA 1
ATOM 688 C C . PHE A 1 90 ? 9.922 1.308 -12.985 1.00 98.38 90 PHE A C 1
ATOM 690 O O . PHE A 1 90 ? 9.097 1.740 -12.182 1.00 98.38 90 PHE A O 1
ATOM 697 N N . GLU A 1 91 ? 11.134 0.894 -12.616 1.00 98.31 91 GLU A N 1
ATOM 698 C CA . GLU A 1 91 ? 11.629 0.918 -11.241 1.00 98.31 91 GLU A CA 1
ATOM 699 C C . GLU A 1 91 ? 11.523 2.325 -10.641 1.00 98.31 91 GLU A C 1
ATOM 701 O O . GLU A 1 91 ? 10.985 2.479 -9.543 1.00 98.31 91 GLU A O 1
ATOM 706 N N . ALA A 1 92 ? 11.949 3.355 -11.379 1.00 98.19 92 ALA A N 1
ATOM 707 C CA . ALA A 1 92 ? 11.875 4.739 -10.924 1.00 98.19 92 ALA A CA 1
ATOM 708 C C . ALA A 1 92 ? 10.429 5.198 -10.656 1.00 98.19 92 ALA A C 1
ATOM 710 O O . ALA A 1 92 ? 10.170 5.835 -9.634 1.00 98.19 92 ALA A O 1
ATOM 711 N N . LEU A 1 93 ? 9.473 4.848 -11.528 1.00 97.88 93 LEU A N 1
ATOM 712 C CA . LEU A 1 93 ? 8.055 5.168 -11.311 1.00 97.88 93 LEU A CA 1
ATOM 713 C C . LEU A 1 93 ? 7.483 4.453 -10.087 1.00 97.88 93 LEU A C 1
ATOM 715 O O . LEU A 1 93 ? 6.774 5.070 -9.296 1.00 97.88 93 LEU A O 1
ATOM 719 N N . VAL A 1 94 ? 7.800 3.169 -9.911 1.00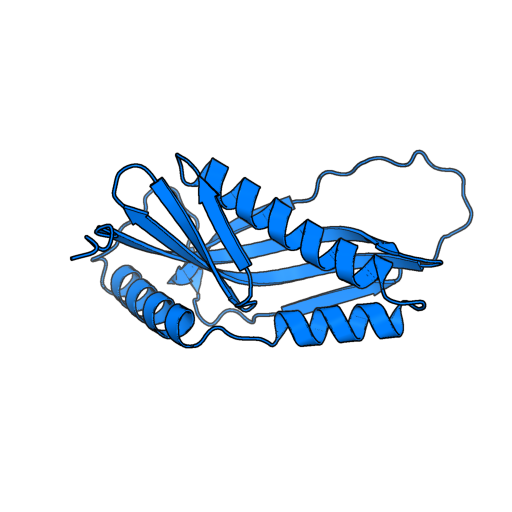 97.88 94 VAL A N 1
ATOM 720 C CA . VAL A 1 94 ? 7.328 2.387 -8.762 1.00 97.88 94 VAL A CA 1
ATOM 721 C C . VAL A 1 94 ? 7.898 2.936 -7.455 1.00 97.88 94 VAL A C 1
ATOM 723 O O . VAL A 1 94 ? 7.155 3.083 -6.487 1.00 97.88 94 VAL A O 1
ATOM 726 N N . GLN A 1 95 ? 9.187 3.283 -7.422 1.00 97.75 95 GLN A N 1
ATOM 727 C CA . GLN A 1 95 ? 9.822 3.895 -6.254 1.00 97.75 95 GLN A CA 1
ATOM 728 C C . GLN A 1 95 ? 9.207 5.260 -5.923 1.00 97.75 95 GLN A C 1
ATOM 730 O O . GLN A 1 95 ? 8.890 5.515 -4.762 1.00 97.75 95 GLN A O 1
ATOM 735 N N . ALA A 1 96 ? 8.987 6.112 -6.930 1.00 97.00 96 ALA A N 1
ATOM 736 C CA . ALA A 1 96 ? 8.360 7.419 -6.742 1.00 97.00 96 ALA A CA 1
ATOM 737 C C . ALA A 1 96 ? 6.917 7.297 -6.236 1.00 97.00 96 ALA A C 1
ATOM 739 O O . ALA A 1 96 ? 6.534 7.984 -5.295 1.00 97.00 96 ALA A O 1
ATOM 740 N N . PHE A 1 97 ? 6.139 6.384 -6.821 1.00 96.50 97 PHE A N 1
ATOM 741 C CA . PHE A 1 97 ? 4.780 6.089 -6.382 1.00 96.50 97 PHE A CA 1
ATOM 742 C C . PHE A 1 97 ? 4.741 5.586 -4.936 1.00 96.50 97 PHE A C 1
ATOM 744 O O . PHE A 1 97 ? 3.899 6.019 -4.157 1.00 96.50 97 PHE A O 1
ATOM 751 N N . PHE A 1 98 ? 5.664 4.699 -4.559 1.00 95.56 98 PHE A N 1
ATOM 752 C CA . PHE A 1 98 ? 5.719 4.161 -3.203 1.00 95.56 98 PHE A CA 1
ATOM 753 C C . PHE A 1 98 ? 6.127 5.205 -2.157 1.00 95.56 98 PHE A C 1
ATOM 755 O O . PHE A 1 98 ? 5.657 5.149 -1.025 1.00 95.56 98 PHE A O 1
ATOM 762 N N . ALA A 1 99 ? 6.980 6.158 -2.537 1.00 94.62 99 ALA A N 1
ATOM 763 C CA . ALA A 1 99 ? 7.419 7.250 -1.672 1.00 94.62 99 ALA A CA 1
ATOM 764 C C . ALA A 1 99 ? 6.341 8.326 -1.436 1.00 94.62 99 ALA A C 1
ATOM 766 O O . ALA A 1 99 ? 6.520 9.182 -0.568 1.00 94.62 99 ALA A O 1
ATOM 767 N N . ASP A 1 100 ? 5.242 8.308 -2.195 1.00 94.56 100 ASP A N 1
ATOM 768 C CA . ASP A 1 100 ? 4.142 9.253 -2.032 1.00 94.56 100 ASP A CA 1
ATOM 769 C C . ASP A 1 100 ? 3.272 8.874 -0.825 1.00 94.56 100 ASP A C 1
ATOM 771 O O . ASP A 1 100 ? 2.522 7.893 -0.853 1.00 94.56 100 ASP A O 1
ATOM 775 N N . VAL A 1 101 ? 3.389 9.651 0.254 1.00 95.69 101 VAL A N 1
ATOM 776 C CA . VAL A 1 101 ? 2.649 9.450 1.505 1.00 95.69 101 VAL A CA 1
ATOM 777 C C . VAL A 1 101 ? 1.448 10.388 1.556 1.00 95.69 101 VAL A C 1
ATOM 779 O O . VAL A 1 101 ? 1.603 11.612 1.568 1.00 95.69 101 VAL A O 1
ATOM 782 N N . ASN A 1 102 ? 0.244 9.828 1.686 1.00 96.00 102 ASN A N 1
ATOM 783 C CA . ASN A 1 102 ? -0.962 10.629 1.887 1.00 96.00 102 ASN A CA 1
ATOM 784 C C . ASN A 1 102 ? -1.006 11.139 3.336 1.00 96.00 102 ASN A C 1
ATOM 786 O O . ASN A 1 102 ? -1.296 10.379 4.257 1.00 96.00 102 ASN A O 1
ATOM 790 N N . LYS A 1 103 ? -0.703 12.429 3.534 1.00 95.31 103 LYS A N 1
ATOM 791 C CA . LYS A 1 103 ? -0.608 13.048 4.867 1.00 95.31 103 LYS A CA 1
ATOM 792 C C . LYS A 1 103 ? -1.906 12.992 5.682 1.00 95.31 103 LYS A C 1
ATOM 794 O O . LYS A 1 103 ? -1.825 12.552 6.825 1.00 95.31 103 LYS A O 1
ATOM 799 N N . PRO A 1 104 ? -3.083 13.337 5.126 1.00 94.25 104 PRO A N 1
ATOM 800 C CA . PRO A 1 104 ? -4.346 13.134 5.835 1.00 94.25 104 PRO A CA 1
ATOM 801 C C . PRO A 1 104 ? -4.550 11.689 6.315 1.00 94.25 104 PRO A C 1
ATOM 803 O O . PRO A 1 104 ? -4.849 11.461 7.485 1.00 94.25 104 PRO A O 1
ATOM 806 N N . ASN A 1 105 ? -4.312 10.700 5.448 1.00 95.06 105 ASN A N 1
ATOM 807 C CA . ASN A 1 105 ? -4.463 9.293 5.822 1.00 95.06 105 ASN A CA 1
ATOM 808 C C . ASN A 1 105 ? -3.392 8.847 6.831 1.00 95.06 105 ASN A C 1
ATOM 810 O O . ASN A 1 105 ? -3.661 7.982 7.658 1.00 95.06 105 ASN A O 1
ATOM 814 N N . GLU A 1 106 ? -2.181 9.413 6.782 1.00 96.75 106 GLU A N 1
ATOM 815 C CA . GLU A 1 106 ? -1.114 9.148 7.754 1.00 96.75 106 GLU A CA 1
ATOM 816 C C . GLU A 1 106 ? -1.497 9.616 9.161 1.00 96.75 106 GLU A C 1
ATOM 818 O O . GLU A 1 106 ? -1.273 8.883 10.122 1.00 96.75 106 GLU A O 1
ATOM 823 N N . GLU A 1 107 ? -2.107 10.794 9.294 1.00 96.38 107 GLU A N 1
ATOM 824 C CA . GLU A 1 107 ? -2.595 11.297 10.582 1.00 96.38 107 GLU A CA 1
ATOM 825 C C . GLU A 1 107 ? -3.673 10.377 11.170 1.00 96.38 107 GLU A C 1
ATOM 827 O O . GLU A 1 107 ? -3.588 9.983 12.336 1.00 96.38 107 GLU A O 1
ATOM 832 N N . ASP A 1 108 ? -4.646 9.971 10.354 1.00 96.00 108 ASP A N 1
ATOM 833 C CA . ASP A 1 108 ? -5.686 9.019 10.753 1.00 96.00 108 ASP A CA 1
ATOM 834 C C . ASP A 1 108 ? -5.103 7.660 11.143 1.00 96.00 108 ASP A C 1
ATOM 836 O O . ASP A 1 108 ? -5.480 7.074 12.160 1.00 96.00 108 ASP A O 1
ATOM 840 N N . TRP A 1 109 ? -4.134 7.179 10.369 1.00 97.25 109 TRP A N 1
ATOM 841 C CA . TRP A 1 109 ? -3.444 5.928 10.636 1.00 97.25 109 TRP A CA 1
ATOM 842 C C . TRP A 1 109 ? -2.677 5.969 11.958 1.00 97.25 109 TRP A C 1
ATOM 844 O O . TRP A 1 109 ? -2.788 5.035 12.750 1.00 97.25 109 TRP A O 1
ATOM 854 N N . LEU A 1 110 ? -1.965 7.061 12.252 1.00 97.25 110 LEU A N 1
ATOM 855 C CA . LEU A 1 110 ? -1.269 7.246 13.529 1.00 97.25 110 LEU A CA 1
ATOM 856 C C . LEU A 1 110 ? -2.248 7.303 14.708 1.00 97.25 110 LEU A C 1
ATOM 858 O O . LEU A 1 110 ? -2.008 6.663 15.731 1.00 97.25 110 LEU A O 1
ATOM 862 N N . ARG A 1 111 ? -3.385 7.998 14.564 1.00 96.06 111 ARG A N 1
ATOM 863 C CA . ARG A 1 111 ? -4.441 7.994 15.593 1.00 96.06 111 ARG A CA 1
ATOM 864 C C . ARG A 1 111 ? -4.980 6.591 15.848 1.00 96.06 111 ARG A C 1
ATOM 866 O O . ARG A 1 111 ? -5.172 6.205 17.001 1.00 96.06 111 ARG A O 1
ATOM 873 N N . ALA A 1 112 ? -5.198 5.824 14.786 1.00 95.75 112 ALA A N 1
ATOM 874 C CA . ALA A 1 112 ? -5.666 4.454 14.894 1.00 95.75 112 ALA A CA 1
ATOM 875 C C . ALA A 1 112 ? -4.610 3.539 15.551 1.00 95.75 112 ALA A C 1
ATOM 877 O O . ALA A 1 112 ? -4.977 2.689 16.361 1.00 95.75 112 ALA A O 1
ATOM 878 N N . VAL A 1 113 ? -3.309 3.742 15.291 1.00 96.69 113 VAL A N 1
ATOM 879 C CA 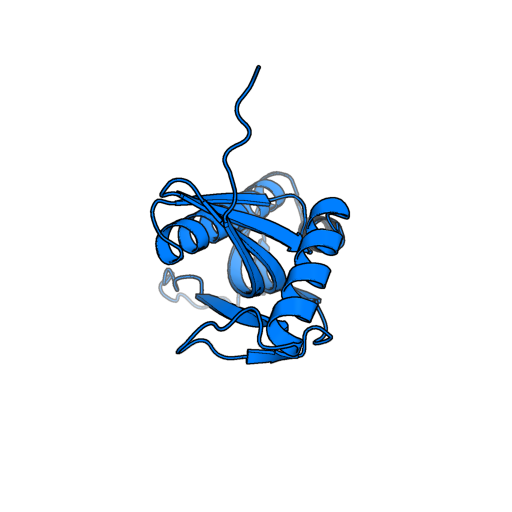. VAL A 1 113 ? -2.215 3.034 15.993 1.00 96.69 113 VAL A CA 1
ATOM 880 C C . VAL A 1 113 ? -2.249 3.314 17.492 1.00 96.69 113 VAL A C 1
ATOM 882 O O . VAL A 1 113 ? -2.215 2.377 18.289 1.00 96.69 113 VAL A O 1
ATOM 885 N N . GLU A 1 114 ? -2.382 4.578 17.894 1.00 96.25 114 GLU A N 1
ATOM 886 C CA . GLU A 1 114 ? -2.476 4.937 19.313 1.00 96.25 114 GLU A CA 1
ATOM 887 C C . GLU A 1 114 ? -3.714 4.315 19.980 1.00 96.25 114 GLU A C 1
ATOM 889 O O . GLU A 1 114 ? -3.639 3.850 21.119 1.00 96.25 114 GLU A O 1
ATOM 894 N N . ALA A 1 115 ? -4.833 4.194 19.259 1.00 93.75 115 ALA A N 1
ATOM 895 C CA . ALA A 1 115 ? -6.010 3.479 19.749 1.00 93.75 115 ALA A CA 1
ATOM 896 C C . ALA A 1 115 ? -5.756 1.969 19.951 1.00 93.75 115 ALA A C 1
ATOM 898 O O . ALA A 1 115 ? -6.198 1.389 20.948 1.00 93.75 115 ALA A O 1
ATOM 899 N N . VAL A 1 116 ? -5.007 1.316 19.051 1.00 93.88 116 VAL A N 1
ATOM 900 C CA . VAL A 1 116 ? -4.593 -0.092 19.226 1.00 93.88 116 VAL A CA 1
ATOM 901 C C . VAL A 1 116 ? -3.678 -0.242 20.443 1.00 93.88 116 VAL A C 1
ATOM 903 O O . VAL A 1 116 ? -3.880 -1.149 21.255 1.00 93.88 116 VAL A O 1
ATOM 906 N N . ARG A 1 117 ? -2.700 0.659 20.601 1.00 94.31 117 ARG A N 1
ATOM 907 C CA . ARG A 1 117 ? -1.741 0.676 21.722 1.00 94.31 117 ARG A CA 1
ATOM 908 C C . ARG A 1 117 ? -2.415 0.874 23.068 1.00 94.31 117 ARG A C 1
ATOM 910 O O . ARG A 1 117 ? -2.106 0.165 24.022 1.00 94.31 117 ARG A O 1
ATOM 917 N N . ALA A 1 118 ? -3.367 1.799 23.128 1.00 93.38 118 ALA A N 1
ATOM 918 C CA . ALA A 1 118 ? -4.168 2.064 24.316 1.00 93.38 118 ALA A CA 1
ATOM 919 C C . ALA A 1 118 ? -5.171 0.938 24.632 1.00 93.38 118 ALA A C 1
ATOM 921 O O . ALA A 1 118 ? -5.798 0.953 25.689 1.00 93.38 118 ALA A O 1
ATOM 922 N N . GLY A 1 119 ? -5.356 -0.025 23.720 1.00 90.81 119 GLY A N 1
ATOM 923 C CA . GLY A 1 119 ? -6.339 -1.099 23.851 1.00 90.81 119 GLY A CA 1
ATOM 924 C C . GLY A 1 119 ? -7.787 -0.653 23.627 1.00 90.81 119 GLY A C 1
ATOM 925 O O . GLY A 1 119 ? -8.697 -1.452 23.841 1.00 90.81 119 GLY A O 1
ATOM 926 N N . SER A 1 120 ? -8.018 0.588 23.183 1.00 89.12 120 SER A N 1
ATOM 927 C CA . SER A 1 120 ? -9.354 1.090 22.835 1.00 89.12 120 SER A CA 1
ATOM 928 C C . SER A 1 120 ? -9.849 0.541 21.495 1.00 89.12 120 SER A C 1
ATOM 930 O O . SER A 1 120 ? -11.057 0.449 21.280 1.00 89.12 120 SER A O 1
ATOM 932 N N . LEU A 1 121 ? -8.933 0.099 20.627 1.00 87.19 121 LEU A N 1
ATOM 933 C CA . LEU A 1 121 ? -9.235 -0.654 19.416 1.00 87.19 121 LEU A CA 1
ATOM 934 C C . LEU A 1 121 ? -8.708 -2.088 19.533 1.00 87.19 121 LEU A C 1
ATOM 936 O O . LEU A 1 121 ? -7.520 -2.353 19.352 1.00 87.19 121 LEU A O 1
ATOM 940 N N . ASN A 1 122 ? -9.608 -3.035 19.806 1.00 82.12 122 ASN A N 1
ATOM 941 C CA . ASN A 1 122 ? -9.274 -4.457 19.794 1.00 82.12 122 ASN A CA 1
ATOM 942 C C . ASN A 1 122 ? -9.727 -5.111 18.485 1.00 82.12 122 ASN A C 1
ATOM 944 O O . ASN A 1 122 ? -10.878 -4.962 18.074 1.00 82.12 122 ASN A O 1
ATOM 948 N N . ILE A 1 123 ? -8.821 -5.842 17.843 1.00 83.31 123 ILE A N 1
ATOM 949 C CA . ILE A 1 123 ? -9.071 -6.578 16.604 1.00 83.31 123 ILE A CA 1
ATOM 950 C C . ILE A 1 123 ? -8.672 -8.029 16.885 1.00 83.31 123 ILE A C 1
ATOM 952 O O . ILE A 1 123 ? -7.473 -8.323 16.933 1.00 83.31 123 ILE A O 1
ATOM 956 N N . PRO A 1 124 ? -9.646 -8.908 17.180 1.00 81.19 124 PRO A N 1
ATOM 957 C CA . PRO A 1 124 ? -9.360 -10.300 17.494 1.00 81.19 124 PRO A CA 1
ATOM 958 C C . PRO A 1 124 ? -8.792 -11.013 16.265 1.00 81.19 124 PRO A C 1
ATOM 960 O O . PRO A 1 124 ? -9.088 -10.645 15.132 1.00 81.19 124 PRO A O 1
ATOM 963 N N . ASP A 1 125 ? -7.961 -12.024 16.509 1.00 83.69 125 ASP A N 1
ATOM 964 C CA . ASP A 1 125 ? -7.473 -12.964 15.491 1.00 83.69 125 ASP A CA 1
ATOM 965 C C . ASP A 1 125 ? -6.644 -12.356 14.343 1.00 83.69 125 ASP A C 1
ATOM 967 O O . ASP A 1 125 ? -6.378 -13.023 13.343 1.00 83.69 125 ASP A O 1
ATOM 971 N N . VAL A 1 126 ? -6.156 -11.118 14.497 1.00 83.69 126 VAL A N 1
ATOM 972 C CA . VAL A 1 126 ? -5.246 -10.486 13.533 1.00 83.69 126 VAL A CA 1
ATOM 973 C C . VAL A 1 126 ? -3.844 -10.352 14.115 1.00 83.69 126 VAL A C 1
ATOM 975 O O . VAL A 1 126 ? -3.640 -9.881 15.237 1.00 83.69 126 VAL A O 1
ATOM 978 N N . ARG A 1 127 ? -2.846 -10.756 13.320 1.00 89.62 127 ARG A N 1
ATOM 979 C CA . ARG A 1 127 ? -1.428 -10.585 13.651 1.00 89.62 127 ARG A CA 1
ATOM 980 C C . ARG A 1 127 ? -1.136 -9.105 13.896 1.00 89.62 127 ARG A C 1
ATOM 982 O O . ARG A 1 127 ? -1.472 -8.270 13.059 1.00 89.62 127 ARG A O 1
ATOM 989 N N . ARG A 1 128 ? -0.462 -8.804 15.005 1.00 91.31 128 ARG A N 1
ATOM 990 C CA . ARG A 1 128 ? 0.061 -7.466 15.297 1.00 91.31 128 ARG A CA 1
ATOM 991 C C . ARG A 1 128 ? 1.526 -7.364 14.897 1.00 91.31 128 ARG A C 1
ATOM 993 O O . ARG A 1 128 ? 2.286 -8.317 15.076 1.00 91.31 128 ARG A O 1
ATOM 1000 N N . GLU A 1 129 ? 1.910 -6.211 14.375 1.00 93.19 129 GLU A N 1
ATOM 1001 C CA . GLU A 1 129 ? 3.281 -5.879 13.996 1.00 93.19 129 GLU A CA 1
ATOM 1002 C C . GLU A 1 129 ? 3.604 -4.438 14.434 1.00 93.19 129 GLU A C 1
ATOM 1004 O O . GLU A 1 129 ? 2.693 -3.608 14.458 1.00 93.19 129 GLU A O 1
ATOM 1009 N N . PRO A 1 130 ? 4.866 -4.116 14.783 1.00 94.88 130 PRO A N 1
ATOM 1010 C CA . PRO A 1 130 ? 5.232 -2.761 15.193 1.00 94.88 130 PRO A CA 1
ATOM 1011 C C . PRO A 1 130 ? 4.941 -1.744 14.090 1.00 94.88 130 PRO A C 1
ATOM 1013 O O . PRO A 1 130 ? 5.371 -1.945 12.946 1.00 94.88 130 PRO A O 1
ATOM 1016 N N . ALA A 1 131 ? 4.267 -0.649 14.435 1.00 93.94 131 ALA A N 1
ATOM 1017 C CA . ALA A 1 131 ? 3.943 0.438 13.512 1.00 93.94 131 ALA A CA 1
ATOM 1018 C C . ALA A 1 131 ? 5.189 1.036 12.824 1.00 93.94 131 ALA A C 1
ATOM 1020 O O . ALA A 1 131 ? 5.128 1.442 11.665 1.00 93.94 131 ALA A O 1
ATOM 1021 N N . GLU A 1 132 ? 6.337 1.020 13.504 1.00 92.69 132 GLU A N 1
ATOM 1022 C CA . GLU A 1 132 ? 7.626 1.561 13.053 1.00 92.69 132 GLU A CA 1
ATOM 1023 C C . GLU A 1 132 ? 8.393 0.612 12.119 1.00 92.69 132 GLU A C 1
ATOM 1025 O O . GLU A 1 132 ? 9.494 0.932 11.662 1.00 92.69 132 GLU A O 1
ATOM 1030 N N . SER A 1 133 ? 7.847 -0.575 11.837 1.00 88.56 133 SER A N 1
ATOM 1031 C CA . SER A 1 133 ? 8.490 -1.538 10.946 1.00 88.56 133 SER A CA 1
ATOM 1032 C C . SER A 1 133 ? 8.769 -0.885 9.586 1.00 88.56 133 SER A C 1
ATOM 1034 O O . SER A 1 133 ? 7.886 -0.258 8.994 1.00 88.56 133 SER A O 1
ATOM 1036 N N . ARG A 1 134 ? 9.999 -1.030 9.079 1.00 91.00 134 ARG A N 1
ATOM 1037 C CA . ARG A 1 134 ? 10.480 -0.332 7.875 1.00 91.00 134 ARG A CA 1
ATOM 1038 C C . ARG A 1 134 ? 9.552 -0.551 6.677 1.00 91.00 134 ARG A C 1
ATOM 1040 O O . ARG A 1 134 ? 9.323 -1.693 6.289 1.00 91.00 134 ARG A O 1
ATOM 1047 N N . ARG A 1 135 ? 9.090 0.540 6.060 1.00 93.62 135 ARG A N 1
ATOM 1048 C CA . ARG A 1 135 ? 8.389 0.509 4.770 1.00 93.62 135 ARG A CA 1
ATOM 1049 C C . ARG A 1 135 ? 9.390 0.447 3.628 1.00 93.62 135 ARG A C 1
ATOM 1051 O O . ARG A 1 135 ? 10.465 1.046 3.706 1.00 93.62 135 ARG A O 1
ATOM 1058 N N . PHE A 1 136 ? 9.075 -0.330 2.601 1.00 95.44 136 PHE A N 1
ATOM 1059 C CA . PHE A 1 136 ? 9.940 -0.445 1.435 1.00 95.44 136 PHE A CA 1
ATOM 1060 C C . PHE A 1 136 ? 9.178 -0.915 0.201 1.00 95.44 136 PHE A C 1
ATOM 1062 O O . PHE A 1 136 ? 8.165 -1.609 0.293 1.00 95.44 136 PHE A O 1
ATOM 1069 N N . VAL A 1 137 ? 9.763 -0.611 -0.952 1.00 97.06 137 VAL A N 1
ATOM 1070 C CA . VAL A 1 137 ? 9.499 -1.295 -2.210 1.00 97.06 137 VAL A CA 1
ATOM 1071 C C . VAL A 1 137 ? 10.825 -1.756 -2.801 1.00 97.06 137 VAL A C 1
ATOM 1073 O O . VAL A 1 137 ? 11.825 -1.042 -2.744 1.00 97.06 137 VAL A O 1
ATOM 1076 N N . GLN A 1 138 ? 10.830 -2.969 -3.331 1.00 97.50 138 GLN A N 1
ATOM 1077 C CA . GLN A 1 138 ? 11.922 -3.553 -4.087 1.00 97.50 138 GLN A CA 1
ATOM 1078 C C . GLN A 1 138 ? 11.369 -3.993 -5.439 1.00 97.50 138 GLN A C 1
ATOM 1080 O O . GLN A 1 138 ? 10.306 -4.615 -5.512 1.00 97.50 138 GLN A O 1
ATOM 1085 N N . VAL A 1 139 ? 12.087 -3.641 -6.500 1.00 97.31 139 VAL A N 1
ATOM 1086 C CA . VAL A 1 139 ? 11.744 -3.991 -7.874 1.00 97.31 139 VAL A CA 1
ATOM 1087 C C . VAL A 1 139 ? 12.944 -4.724 -8.450 1.00 97.31 139 VAL A C 1
ATOM 1089 O O . VAL A 1 139 ? 14.018 -4.149 -8.561 1.00 97.31 139 VAL A O 1
ATOM 1092 N N . ASP A 1 140 ? 12.773 -5.997 -8.789 1.00 97.06 140 ASP A N 1
ATOM 1093 C CA . ASP A 1 140 ? 13.849 -6.836 -9.314 1.00 97.06 140 ASP A CA 1
ATOM 1094 C C . ASP A 1 140 ? 13.558 -7.218 -10.764 1.00 97.06 140 ASP A C 1
ATOM 1096 O O . ASP A 1 140 ? 12.479 -7.728 -11.079 1.00 97.06 140 ASP A O 1
ATOM 1100 N N . GLU A 1 141 ? 14.526 -7.016 -11.659 1.00 95.50 141 GLU A N 1
ATOM 1101 C CA . GLU A 1 141 ? 14.411 -7.472 -13.042 1.00 95.50 141 GLU A CA 1
ATOM 1102 C C . GLU A 1 141 ? 14.598 -8.992 -13.117 1.00 95.50 141 GLU A C 1
ATOM 1104 O O . GLU A 1 141 ? 15.641 -9.545 -12.754 1.00 95.50 141 GLU A O 1
ATOM 1109 N N . GLN A 1 142 ? 13.602 -9.687 -13.659 1.00 93.00 142 GLN A N 1
ATOM 1110 C CA . GLN A 1 142 ? 13.720 -11.096 -13.994 1.00 93.00 142 GLN A CA 1
ATOM 1111 C C . GLN A 1 142 ? 14.467 -11.234 -15.316 1.00 93.00 142 GLN A C 1
ATOM 1113 O O . GLN A 1 142 ? 13.885 -11.186 -16.402 1.00 93.00 142 GLN A O 1
ATOM 1118 N N . LYS A 1 143 ? 15.776 -11.463 -15.229 1.00 83.25 143 LYS A N 1
ATOM 1119 C CA . LYS A 1 143 ? 16.559 -11.897 -16.385 1.00 83.25 143 LYS A CA 1
ATOM 1120 C C . LYS A 1 143 ? 16.063 -13.279 -16.798 1.00 83.25 143 LYS A C 1
ATOM 1122 O O . LYS A 1 143 ? 16.264 -14.253 -16.077 1.00 83.25 143 LYS A O 1
ATOM 1127 N N . SER A 1 144 ? 15.406 -13.362 -17.954 1.00 60.62 144 SER A N 1
ATOM 1128 C CA . SER A 1 144 ? 15.003 -14.636 -18.546 1.00 60.62 144 SER A CA 1
ATOM 1129 C C . SER A 1 144 ? 16.229 -15.541 -18.687 1.00 60.62 144 SER A C 1
ATOM 1131 O O . SER A 1 144 ? 17.053 -15.348 -19.581 1.00 60.62 144 SER A O 1
ATOM 1133 N N . ILE A 1 145 ? 16.334 -16.573 -17.850 1.00 49.34 145 ILE A N 1
ATOM 1134 C CA . ILE A 1 145 ? 17.109 -17.754 -18.216 1.00 49.34 145 ILE A CA 1
ATOM 1135 C C . ILE A 1 145 ? 16.272 -18.428 -19.295 1.00 49.34 145 ILE A C 1
ATOM 1137 O O . ILE A 1 145 ? 15.168 -18.887 -19.020 1.00 49.34 145 ILE A O 1
ATOM 1141 N N . ALA A 1 146 ? 16.765 -18.445 -20.531 1.00 42.19 146 ALA A N 1
ATOM 1142 C CA . ALA A 1 146 ? 16.122 -19.142 -21.634 1.00 42.19 146 ALA A CA 1
ATOM 1143 C C . ALA A 1 146 ? 15.977 -20.641 -21.306 1.00 42.19 146 ALA A C 1
ATOM 1145 O O . ALA A 1 146 ? 16.852 -21.439 -21.624 1.00 42.19 146 ALA A O 1
ATOM 1146 N N . LYS A 1 147 ? 14.883 -21.035 -20.652 1.00 43.56 147 LYS A N 1
ATOM 1147 C CA . LYS A 1 147 ? 14.397 -22.413 -20.583 1.00 43.56 147 LYS A CA 1
ATOM 1148 C C . LYS A 1 147 ? 12.878 -22.386 -20.552 1.00 43.56 147 LYS A C 1
ATOM 1150 O O . LYS A 1 147 ? 12.279 -21.819 -19.646 1.00 43.56 147 LYS A O 1
ATOM 1155 N N . GLY A 1 148 ? 12.286 -23.000 -21.576 1.00 48.03 148 GLY A N 1
ATOM 1156 C CA . GLY A 1 148 ? 10.848 -23.199 -21.693 1.00 48.03 148 GLY A CA 1
ATOM 1157 C C . GLY A 1 148 ? 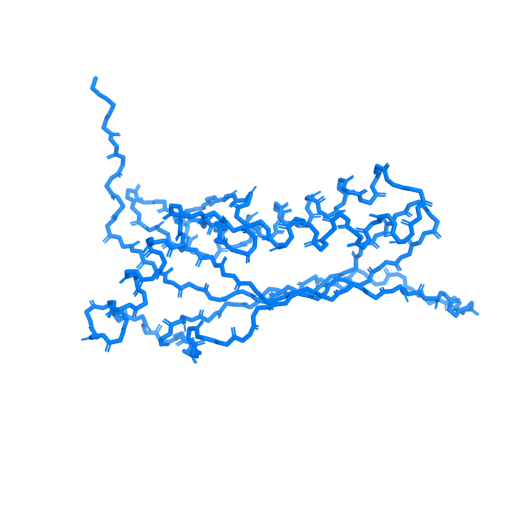10.286 -23.792 -20.406 1.00 48.03 148 GLY A C 1
ATOM 1158 O O . GLY A 1 148 ? 10.676 -24.878 -19.986 1.00 48.03 148 GLY A O 1
ATOM 1159 N N . GLY A 1 149 ? 9.396 -23.045 -19.772 1.00 36.81 149 GLY A N 1
ATOM 1160 C CA . GLY A 1 149 ? 8.744 -23.418 -18.532 1.00 36.81 149 GLY A CA 1
ATOM 1161 C C . GLY A 1 149 ? 7.414 -22.691 -18.473 1.00 36.81 149 GLY A C 1
ATOM 1162 O O . GLY A 1 149 ? 7.355 -21.484 -18.682 1.00 36.81 149 GLY A O 1
ATOM 1163 N N . ASN A 1 150 ? 6.358 -23.471 -18.279 1.00 41.09 150 ASN A N 1
ATOM 1164 C CA . ASN A 1 150 ? 4.961 -23.068 -18.221 1.00 41.09 150 ASN A CA 1
ATOM 1165 C C . ASN A 1 150 ? 4.780 -21.730 -17.473 1.00 41.09 150 ASN A C 1
ATOM 1167 O O . ASN A 1 150 ? 5.199 -21.615 -16.321 1.00 41.09 150 ASN A O 1
ATOM 1171 N N . PHE A 1 151 ? 4.153 -20.732 -18.108 1.00 43.72 151 PHE A N 1
ATOM 1172 C CA . PHE A 1 151 ? 3.773 -19.476 -17.451 1.00 43.72 151 PHE A CA 1
ATOM 1173 C C . PHE A 1 151 ? 2.629 -19.754 -16.471 1.00 43.72 151 PHE A C 1
ATOM 1175 O O . PHE A 1 151 ? 1.457 -19.534 -16.766 1.00 43.72 151 PHE A O 1
ATOM 1182 N N . GLY A 1 152 ? 2.984 -20.261 -15.291 1.00 37.34 152 GLY A N 1
ATOM 1183 C CA . GLY A 1 152 ? 2.110 -20.254 -14.132 1.00 37.34 152 GLY A CA 1
ATOM 1184 C C . GLY A 1 152 ? 1.748 -18.809 -13.802 1.00 37.34 152 GLY A C 1
ATOM 1185 O O . GLY A 1 152 ? 2.619 -17.947 -13.629 1.00 37.34 152 GLY A O 1
ATOM 1186 N N . VAL A 1 153 ? 0.450 -18.532 -13.778 1.00 43.44 153 VAL A N 1
ATOM 1187 C CA . VAL A 1 153 ? -0.135 -17.403 -13.054 1.00 43.44 153 VAL A CA 1
ATOM 1188 C C . VAL A 1 153 ? 0.000 -17.743 -11.573 1.00 43.44 153 VAL A C 1
ATOM 1190 O O . VAL A 1 153 ? -0.922 -18.281 -10.968 1.00 43.44 153 VAL A O 1
ATOM 1193 N N . ASP A 1 154 ? 1.187 -17.512 -11.009 1.00 46.75 154 ASP A N 1
ATOM 1194 C CA . ASP A 1 154 ? 1.335 -17.517 -9.558 1.00 46.75 154 ASP A CA 1
ATOM 1195 C C . ASP A 1 154 ? 0.582 -16.298 -9.040 1.00 46.75 154 ASP A C 1
ATOM 1197 O O . ASP A 1 154 ? 0.902 -15.152 -9.363 1.00 46.75 154 ASP A O 1
ATOM 1201 N N . GLY A 1 155 ? -0.510 -16.573 -8.333 1.00 53.50 155 GLY A N 1
ATOM 1202 C CA . GLY A 1 155 ? -1.372 -15.549 -7.780 1.00 53.50 155 GLY A CA 1
ATOM 1203 C C . GLY A 1 155 ? -0.558 -14.662 -6.853 1.00 53.50 155 GLY A C 1
ATOM 1204 O O . GLY A 1 155 ? 0.107 -15.153 -5.941 1.00 53.50 155 GLY A O 1
ATOM 1205 N N . SER A 1 156 ? -0.628 -13.348 -7.065 1.00 56.81 156 SER A N 1
ATOM 1206 C CA . SER A 1 156 ? -0.019 -12.410 -6.124 1.00 56.81 156 SER A CA 1
ATOM 1207 C C . SER A 1 156 ? -0.467 -12.704 -4.690 1.00 56.81 156 SER A C 1
ATOM 1209 O O . SER A 1 156 ? -1.546 -13.260 -4.444 1.00 56.81 156 SER A O 1
ATOM 1211 N N . THR A 1 157 ? 0.387 -12.394 -3.728 1.00 68.75 157 THR A N 1
ATOM 1212 C CA . THR A 1 157 ? 0.056 -12.563 -2.316 1.00 68.75 157 THR A CA 1
ATOM 1213 C C . THR A 1 157 ? 0.010 -11.189 -1.677 1.00 68.75 157 THR A C 1
ATOM 1215 O O . THR A 1 157 ? 0.990 -10.447 -1.736 1.00 68.75 157 THR A O 1
ATOM 1218 N N . ILE A 1 158 ? -1.130 -10.869 -1.058 1.00 66.56 158 ILE A N 1
ATOM 1219 C CA . ILE A 1 158 ? -1.247 -9.765 -0.109 1.00 66.56 158 ILE A CA 1
ATOM 1220 C C . ILE A 1 158 ? -1.501 -10.349 1.274 1.00 66.56 158 ILE A C 1
ATOM 1222 O O . ILE A 1 158 ? -2.352 -11.224 1.436 1.00 66.56 158 ILE A O 1
ATOM 1226 N N . LYS A 1 159 ? -0.735 -9.905 2.267 1.00 80.94 159 LYS A N 1
ATOM 1227 C CA . LYS A 1 159 ? -1.028 -10.172 3.681 1.00 80.94 159 LYS A CA 1
ATOM 1228 C C . LYS A 1 159 ? -1.161 -8.846 4.393 1.00 80.94 159 LYS A C 1
ATOM 1230 O O . LYS A 1 159 ? -0.383 -7.934 4.108 1.00 80.94 159 LYS A O 1
ATOM 1235 N N . SER A 1 160 ? -2.098 -8.774 5.327 1.00 81.25 160 SER A N 1
ATOM 1236 C CA . SER A 1 160 ? -2.257 -7.633 6.212 1.00 81.25 160 SER A CA 1
ATOM 1237 C C . SER A 1 160 ? -2.029 -8.022 7.670 1.00 81.25 160 SER A C 1
ATOM 1239 O O . SER A 1 160 ? -2.262 -9.161 8.081 1.00 81.25 160 SER A O 1
ATOM 1241 N N . SER A 1 161 ? -1.535 -7.066 8.445 1.00 85.38 161 SER A N 1
ATOM 1242 C CA . SER A 1 161 ? -1.374 -7.156 9.896 1.00 85.38 161 SER A CA 1
ATOM 1243 C C . SER A 1 161 ? -1.782 -5.831 10.523 1.00 85.38 161 SER A C 1
ATOM 1245 O O . SER A 1 161 ? -1.637 -4.782 9.898 1.00 85.38 161 SER A O 1
ATOM 1247 N N . VAL A 1 162 ? -2.252 -5.862 11.763 1.00 87.06 162 VAL A N 1
ATOM 1248 C CA . VAL A 1 162 ? -2.571 -4.647 12.518 1.00 87.06 162 VAL A CA 1
ATOM 1249 C C . VAL A 1 162 ? -1.278 -4.010 13.012 1.00 87.06 162 VAL A C 1
ATOM 1251 O O . VAL A 1 162 ? -0.425 -4.695 13.579 1.00 87.06 162 VAL A O 1
ATOM 1254 N N . ALA A 1 163 ? -1.135 -2.707 12.800 1.00 82.50 163 ALA A N 1
ATOM 1255 C CA . ALA A 1 163 ? -0.042 -1.936 13.368 1.00 82.50 163 ALA A CA 1
ATOM 1256 C C . ALA A 1 163 ? -0.320 -1.616 14.843 1.00 82.50 163 ALA A C 1
ATOM 1258 O O . ALA A 1 163 ? -1.429 -1.206 15.194 1.00 82.50 163 ALA A O 1
ATOM 1259 N N . ALA A 1 164 ? 0.684 -1.828 15.692 1.00 83.12 164 ALA A N 1
ATOM 1260 C CA . ALA A 1 164 ? 0.618 -1.605 17.134 1.00 83.12 164 ALA A CA 1
ATOM 1261 C C . ALA A 1 164 ? 1.896 -0.965 17.685 1.00 83.12 164 ALA A C 1
ATOM 1263 O O . ALA A 1 164 ? 2.898 -0.793 16.954 1.00 83.12 164 ALA A O 1
#

pLDDT: mean 88.07, std 15.9, range [36.81, 98.38]

Foldseek 3Di:
DDPDFPQPDKFKKKKWKWDWEDAAPFIKIKTWIAIWIWTDTDQKIKIAGFQLGPFIAIDSDPVRRVVRRNVRVNVVLNVLRHVDNDLVSSVVVVQVSRPHGDPVRVVSSVVNLVCVVVVVDDDPPFAEDAPPPDTDMDMGIDDDPPDDDDPDPPDMDMDMGTHD

Radius of gyration: 17.28 Å; chains: 1; bounding box: 43×42×47 Å

Sequence (164 aa):
MVDTPTMNRQIPLLFTYHDRVVGMGFTAVVSSYGRVLAAEGDGEVWIYGVEPGGIAASGSDPKEALEAFRLNFTNVLRDFASKVRSFTEFEALVQAFFADVNKPNEEDWLRAVEAVRAGSLNIPDVRREPAESRRFVQVDEQKSIAKGGNFGVDGSTIKSSVAA

Secondary structure (DSSP, 8-state):
--------EEEEEEEEEEEEEE-SS-EEEEEEEEEEEEEEETTEEEEEEEES-S-EEEESSHHHHHHHHHHHHHHHHHHHHHH-SSHHHHHHHHHHHHH---HHHHHHHHHHHHHHHTTSS--TT--EE-TTSPPEEEEEE----S----------EEEEEEE-